Protein AF-A0AB74M7M5-F1 (afdb_monomer)

Solvent-accessible surface area (backbone atoms only — not comparable to full-atom values): 4743 Å² total; per-residue (Å²): 131,85,82,80,78,67,82,55,87,89,88,58,80,71,76,73,87,61,50,71,46,85,43,51,34,81,85,46,66,85,69,49,66,58,43,75,45,77,57,98,87,43,52,25,14,28,70,40,68,53,70,77,57,96,60,25,28,44,38,36,31,40,77,49,75,57,76,81,77,80,73,80,126

Radius of gyration: 14.84 Å; Cα contacts (8 Å, |Δi|>4): 110; chains: 1; bounding box: 38×34×38 Å

Foldseek 3Di:
DPQDFDDDDDPDGDDGDQDKDKAFCVVCVVADAQDWDQDPNFIWGFNDWAPDDPRIIMTGIDGDHDPDPPPPD

Secondary structure (DSSP, 8-state):
--------TTT--------EEEEETTTTTT--TT-EEEETTEEEEEEEEPPPBTTEEEEEEEESPPPP-----

InterPro domains:
  IPR008018 Bacteriophage tail attachment protein FII [PF05354] (9-61)
  IPR053734 Bacteriophage Head-Tail Connecting Superfamily [G3DSA:2.40.10.180] (1-73)

Nearest PDB structures (foldseek):
  8k37-assembly1_M  TM=7.868E-01  e=1.491E-07  Escherichia phage Lambda
  8xpm-assembly1_f4  TM=8.110E-01  e=1.125E-06  Escherichia phage Lambda
  2kx4-assembly1_A  TM=5.364E-01  e=8.590E-08  Lambdavirus lambda
  8gtf-assembly1_M  TM=8.755E-01  e=1.626E-01  Dinoroseobacter phage vB_DshS-R4C
  5u02-assembly1_A  TM=3.870E-01  e=1.772E+00  Staphylococcus aureus

Structure (mmCIF, N/CA/C/O backbone):
data_AF-A0AB74M7M5-F1
#
_entry.id   AF-A0AB74M7M5-F1
#
loop_
_atom_site.group_PDB
_atom_site.id
_atom_site.type_symbol
_atom_site.label_atom_id
_atom_site.label_alt_id
_atom_site.label_comp_id
_atom_site.label_asym_id
_atom_site.label_entity_id
_atom_site.label_seq_id
_atom_site.pdbx_PDB_ins_code
_atom_site.Cartn_x
_atom_site.Cartn_y
_atom_site.Cartn_z
_atom_site.occupancy
_atom_site.B_iso_or_equiv
_atom_site.auth_seq_id
_atom_site.auth_comp_id
_atom_site.auth_asym_id
_atom_site.auth_atom_id
_atom_site.pdbx_PDB_model_num
ATOM 1 N N . ASP A 1 1 ? 1.548 1.008 25.459 1.00 37.12 1 ASP A N 1
ATOM 2 C CA . ASP A 1 1 ? 2.378 1.673 24.449 1.00 37.12 1 ASP A CA 1
ATOM 3 C C . ASP A 1 1 ? 1.611 2.885 23.935 1.00 37.12 1 ASP A C 1
ATOM 5 O O . ASP A 1 1 ? 0.468 2.700 23.525 1.00 37.12 1 ASP A O 1
ATOM 9 N N . PRO A 1 2 ? 2.110 4.118 24.109 1.00 43.91 2 PRO A N 1
ATOM 10 C CA . PRO A 1 2 ? 1.378 5.319 23.747 1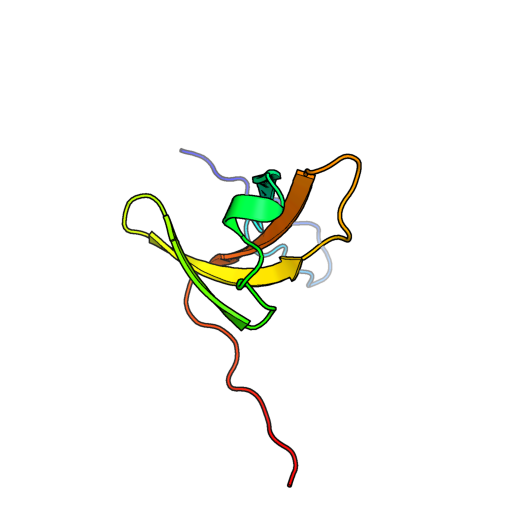.00 43.91 2 PRO A CA 1
ATOM 11 C C . PRO A 1 2 ? 1.656 5.662 22.277 1.00 43.91 2 PRO A C 1
ATOM 13 O O . PRO A 1 2 ? 2.464 6.541 21.984 1.00 43.91 2 PRO A O 1
ATOM 16 N N . GLU A 1 3 ? 0.983 4.992 21.337 1.00 49.72 3 GLU A N 1
ATOM 17 C CA . GLU A 1 3 ? 0.869 5.542 19.982 1.00 49.72 3 GLU A CA 1
ATOM 18 C C . GLU A 1 3 ? 0.016 6.822 20.069 1.00 49.72 3 GLU A C 1
ATOM 20 O O . GLU A 1 3 ? -1.169 6.813 20.400 1.00 49.72 3 GLU A O 1
ATOM 25 N N . SER A 1 4 ? 0.706 7.946 19.895 1.00 46.38 4 SER A N 1
ATOM 26 C CA . SER A 1 4 ? 0.304 9.313 20.218 1.00 46.38 4 SER A CA 1
ATOM 27 C C . SER A 1 4 ? -0.968 9.778 19.496 1.00 46.38 4 SER A C 1
ATOM 29 O O . SER A 1 4 ? -0.954 10.036 18.294 1.00 46.38 4 SER A O 1
ATOM 31 N N . LEU A 1 5 ? -2.059 9.976 20.243 1.00 50.28 5 LEU A N 1
ATOM 32 C CA . LEU A 1 5 ? -3.200 10.785 19.804 1.00 50.28 5 LEU A CA 1
ATOM 33 C C . LEU A 1 5 ? -2.979 12.237 20.243 1.00 50.28 5 LEU A C 1
ATOM 35 O O . LEU A 1 5 ? -3.474 12.682 21.278 1.00 50.28 5 LEU A O 1
ATOM 39 N N . GLY A 1 6 ? -2.211 12.983 19.451 1.00 47.06 6 GLY A N 1
ATOM 40 C CA . GLY A 1 6 ? -2.119 14.434 19.586 1.00 47.06 6 GLY A CA 1
ATOM 41 C C . GLY A 1 6 ? -3.394 15.100 19.063 1.00 47.06 6 GLY A C 1
ATOM 42 O O . GLY A 1 6 ? -3.629 15.129 17.858 1.00 47.06 6 GLY A O 1
ATOM 43 N N . PHE A 1 7 ? -4.220 15.650 19.954 1.00 42.72 7 PHE A N 1
ATOM 44 C CA . PHE A 1 7 ? -5.338 16.520 19.576 1.00 42.72 7 PHE A CA 1
ATOM 45 C C . PHE A 1 7 ? -4.805 17.913 19.206 1.00 42.72 7 PHE A C 1
ATOM 47 O O . PHE A 1 7 ? -4.415 18.684 20.081 1.00 42.72 7 PHE A O 1
ATOM 54 N N . ALA A 1 8 ? -4.820 18.263 17.919 1.00 48.53 8 ALA A N 1
ATOM 55 C CA . ALA A 1 8 ? -4.750 19.655 17.482 1.00 48.53 8 ALA A CA 1
ATOM 56 C C . ALA A 1 8 ? -6.186 20.217 17.438 1.00 48.53 8 ALA A C 1
ATOM 58 O O . ALA A 1 8 ? -7.077 19.610 16.845 1.00 48.53 8 ALA A O 1
ATOM 59 N N . GLY A 1 9 ? -6.448 21.336 18.120 1.00 44.00 9 GLY A N 1
ATOM 60 C CA . GLY A 1 9 ? -7.786 21.943 18.192 1.00 44.00 9 GLY A CA 1
ATOM 61 C C . GLY A 1 9 ? -8.371 22.330 16.822 1.00 44.00 9 GLY A C 1
ATOM 62 O O . GLY A 1 9 ? -7.636 22.534 15.861 1.00 44.00 9 GLY A O 1
ATOM 63 N N . GLY A 1 10 ? -9.705 22.460 16.740 1.00 50.44 10 GLY A N 1
ATOM 64 C CA . GLY A 1 10 ? -10.419 22.931 15.537 1.00 50.44 10 GLY A CA 1
ATOM 65 C C . GLY A 1 10 ? -11.178 21.870 14.725 1.00 50.44 10 GLY A C 1
ATOM 66 O O . GLY A 1 10 ? -11.557 22.139 13.592 1.00 50.44 10 GLY A O 1
ATOM 67 N N . GLY A 1 11 ? -11.421 20.673 15.274 1.00 46.34 11 GLY A N 1
ATOM 68 C CA . GLY A 1 11 ? -12.219 19.634 14.599 1.00 46.34 11 GLY A CA 1
ATOM 69 C C . GLY A 1 11 ? -11.433 18.720 13.650 1.00 46.34 11 GLY A C 1
ATOM 70 O O . GLY A 1 11 ? -12.037 17.953 12.906 1.00 46.34 11 GLY A O 1
ATOM 71 N N . VAL A 1 12 ? -10.099 18.757 13.694 1.00 44.94 12 VAL A N 1
ATOM 72 C CA . VAL A 1 12 ? -9.230 17.844 12.940 1.00 44.94 12 VAL A CA 1
ATOM 73 C C . VAL A 1 12 ? -8.924 16.615 13.794 1.00 44.94 12 VAL A C 1
ATOM 75 O O . VAL A 1 12 ? -8.377 16.725 14.889 1.00 44.94 12 VAL A O 1
ATOM 78 N N . ARG A 1 13 ? -9.283 15.429 13.292 1.00 50.03 13 ARG A N 1
ATOM 79 C CA . ARG A 1 13 ? -8.830 14.146 13.844 1.00 50.03 13 ARG A CA 1
ATOM 80 C C . ARG A 1 13 ? -7.534 13.763 13.140 1.00 50.03 13 ARG A C 1
ATOM 82 O O . ARG A 1 13 ? -7.519 13.673 11.916 1.00 50.03 13 ARG A O 1
ATOM 89 N N . ILE A 1 14 ? -6.467 13.543 13.900 1.00 51.62 14 ILE A N 1
ATOM 90 C CA . ILE A 1 14 ? -5.264 12.892 13.379 1.00 51.62 14 ILE A CA 1
ATOM 91 C C . ILE A 1 14 ? -5.482 11.390 13.557 1.00 51.62 14 ILE A C 1
ATOM 93 O O . ILE A 1 14 ? -5.463 10.885 14.678 1.00 51.62 14 ILE A O 1
ATOM 97 N N . GLU A 1 15 ? -5.799 10.707 12.457 1.00 52.81 15 GLU A N 1
ATOM 98 C CA . GLU A 1 15 ? -5.887 9.247 12.430 1.00 52.81 15 GLU A CA 1
ATOM 99 C C . GLU A 1 15 ? -4.490 8.623 12.421 1.00 52.81 15 GLU A C 1
ATOM 101 O O . GLU A 1 15 ? -3.525 9.234 11.961 1.00 52.81 15 GLU A O 1
ATOM 106 N N . GLY A 1 16 ? -4.418 7.434 13.025 1.00 58.62 16 GLY A N 1
ATOM 107 C CA . GLY A 1 16 ? -3.207 6.757 13.473 1.00 58.62 16 GLY A CA 1
ATOM 108 C C . GLY A 1 16 ? -2.093 6.646 12.437 1.00 58.62 16 GLY A C 1
ATOM 109 O O . GLY A 1 16 ? -2.309 6.750 11.236 1.00 58.62 16 GLY A O 1
ATOM 110 N N . SER A 1 17 ? -0.887 6.413 12.949 1.00 65.69 17 SER A N 1
ATOM 111 C CA . SER A 1 17 ? 0.342 6.144 12.205 1.00 65.69 17 SER A CA 1
ATOM 112 C C . SER A 1 17 ? 0.076 5.292 10.954 1.00 65.69 17 SER A C 1
ATOM 114 O O . SER A 1 17 ? -0.031 4.075 11.057 1.00 65.69 17 SER A O 1
ATOM 116 N N . SER A 1 18 ? -0.043 5.909 9.768 1.00 77.62 18 SER A N 1
ATOM 117 C CA . SER A 1 18 ? -0.021 5.188 8.487 1.00 77.62 18 SER A CA 1
ATOM 118 C C . SER A 1 18 ? 1.390 4.626 8.324 1.00 77.62 18 SER A C 1
ATOM 120 O O . SER A 1 18 ? 2.317 5.401 8.054 1.00 77.62 18 SER A O 1
ATOM 122 N N . PRO A 1 19 ? 1.615 3.320 8.558 1.00 88.25 19 PRO A N 1
ATOM 123 C CA . PRO A 1 19 ? 2.965 2.798 8.552 1.00 88.25 19 PRO A CA 1
ATOM 124 C C . PRO A 1 19 ? 3.507 2.793 7.126 1.00 88.25 19 PRO A C 1
ATOM 126 O O . PRO A 1 19 ? 2.759 2.699 6.15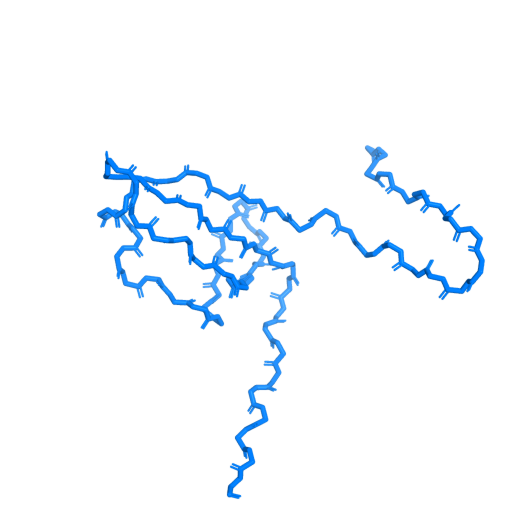0 1.00 88.25 19 PRO A O 1
ATOM 129 N N . SER A 1 20 ? 4.829 2.871 7.008 1.00 91.31 20 SER A N 1
ATOM 130 C CA . SER A 1 20 ? 5.504 2.694 5.728 1.00 91.31 20 SER A CA 1
ATOM 131 C C . SER A 1 20 ? 6.536 1.578 5.802 1.00 91.31 20 SER A C 1
ATOM 133 O O . SER A 1 20 ? 7.136 1.345 6.851 1.00 91.31 20 SER A O 1
ATOM 135 N N . LEU A 1 21 ? 6.722 0.875 4.687 1.00 91.31 21 LEU A N 1
ATOM 136 C CA . LEU A 1 21 ? 7.746 -0.152 4.525 1.00 91.31 21 LEU A CA 1
ATOM 137 C C . LEU A 1 21 ? 8.729 0.286 3.448 1.00 91.31 21 LEU A C 1
ATOM 139 O O . LEU A 1 21 ? 8.307 0.608 2.341 1.00 91.31 21 LEU A O 1
ATOM 143 N N . PHE A 1 22 ? 10.023 0.241 3.753 1.00 93.31 22 PHE A N 1
ATOM 144 C CA . PHE A 1 22 ? 11.084 0.348 2.757 1.00 93.31 22 PHE A CA 1
ATOM 145 C C . PHE A 1 22 ? 11.544 -1.058 2.381 1.00 93.31 22 PHE A C 1
ATOM 147 O O . PHE A 1 22 ? 11.994 -1.821 3.237 1.00 93.31 22 PHE A O 1
ATOM 154 N N . VAL A 1 23 ? 11.368 -1.425 1.118 1.00 92.75 23 VAL A N 1
ATOM 155 C CA . VAL A 1 23 ? 11.546 -2.800 0.639 1.00 92.75 23 VAL A CA 1
ATOM 156 C C . VAL A 1 23 ? 12.236 -2.806 -0.714 1.00 92.75 23 VAL A C 1
ATOM 158 O O . VAL A 1 23 ? 12.152 -1.837 -1.466 1.00 92.75 23 VAL A O 1
ATOM 161 N N . ARG A 1 24 ? 12.889 -3.920 -1.051 1.00 96.31 24 ARG A N 1
ATOM 162 C CA . ARG A 1 24 ? 13.425 -4.120 -2.398 1.00 96.31 24 ARG A CA 1
ATOM 163 C C . ARG A 1 24 ? 12.277 -4.196 -3.403 1.00 96.31 24 ARG A C 1
ATOM 165 O O . ARG A 1 24 ? 11.279 -4.868 -3.163 1.00 96.31 24 ARG A O 1
ATOM 172 N N . THR A 1 25 ? 12.405 -3.530 -4.540 1.00 94.81 25 THR A N 1
ATOM 173 C CA . THR A 1 25 ? 11.304 -3.435 -5.508 1.00 94.81 25 THR A CA 1
ATOM 174 C C . THR A 1 25 ? 10.990 -4.775 -6.172 1.00 94.81 25 THR A C 1
ATOM 176 O O . THR A 1 25 ? 9.837 -5.048 -6.512 1.00 94.81 25 THR A O 1
ATOM 179 N N . ASP A 1 26 ? 11.983 -5.655 -6.314 1.00 94.94 26 ASP A N 1
ATOM 180 C CA . ASP A 1 26 ? 11.799 -6.993 -6.880 1.00 94.94 26 ASP A CA 1
ATOM 181 C C . ASP A 1 26 ? 10.907 -7.894 -6.010 1.00 94.94 26 ASP A C 1
ATOM 183 O O . ASP A 1 26 ? 10.132 -8.680 -6.558 1.00 94.94 26 ASP A O 1
ATOM 187 N N . THR A 1 27 ? 10.934 -7.735 -4.683 1.00 92.31 27 THR A N 1
ATOM 188 C CA . THR A 1 27 ? 10.113 -8.536 -3.759 1.00 92.31 27 THR A CA 1
ATOM 189 C C . THR A 1 27 ? 8.641 -8.133 -3.766 1.00 92.31 27 THR A C 1
ATOM 191 O O . THR A 1 27 ? 7.779 -8.963 -3.485 1.00 92.31 27 THR A O 1
ATOM 194 N N . VAL A 1 28 ? 8.333 -6.885 -4.129 1.00 92.19 28 VAL A N 1
ATOM 195 C CA . VAL A 1 28 ? 6.967 -6.334 -4.126 1.00 92.19 28 VAL A CA 1
ATOM 196 C C . VAL A 1 28 ? 6.482 -5.928 -5.516 1.00 92.19 28 VAL A C 1
ATOM 198 O O . VAL A 1 28 ? 5.489 -5.219 -5.657 1.00 92.19 28 VAL A O 1
ATOM 201 N N . ARG A 1 29 ? 7.125 -6.427 -6.577 1.00 92.06 29 ARG A N 1
ATOM 202 C CA . ARG A 1 29 ? 6.823 -6.062 -7.972 1.00 92.06 29 ARG A CA 1
ATOM 203 C C . ARG A 1 29 ? 5.362 -6.290 -8.378 1.00 92.06 29 ARG A C 1
ATOM 205 O O . ARG A 1 29 ? 4.865 -5.611 -9.282 1.00 92.06 29 ARG A O 1
ATOM 212 N N . ALA A 1 30 ? 4.669 -7.235 -7.743 1.00 93.00 30 ALA A N 1
ATOM 213 C CA . ALA A 1 30 ? 3.254 -7.521 -7.988 1.00 93.00 30 ALA A CA 1
ATOM 214 C C . ALA A 1 30 ? 2.290 -6.675 -7.137 1.00 93.00 30 ALA A C 1
ATOM 216 O O . ALA A 1 30 ? 1.124 -6.573 -7.500 1.00 93.00 30 ALA A O 1
ATOM 217 N N . VAL A 1 31 ? 2.771 -6.042 -6.063 1.00 94.06 31 VAL A N 1
ATOM 218 C CA . VAL A 1 31 ? 1.949 -5.292 -5.104 1.00 94.06 31 VAL A CA 1
ATOM 219 C C . VAL A 1 31 ? 1.427 -3.999 -5.730 1.00 94.06 31 VAL A C 1
ATOM 221 O O . VAL A 1 31 ? 2.161 -3.264 -6.400 1.00 94.06 31 VAL A O 1
ATOM 224 N N . ARG A 1 32 ? 0.145 -3.707 -5.528 1.00 94.81 32 ARG A N 1
ATOM 225 C CA . ARG A 1 32 ? -0.559 -2.531 -6.047 1.00 94.81 32 ARG A CA 1
ATOM 226 C C . ARG A 1 32 ? -1.337 -1.830 -4.942 1.00 94.81 32 ARG A C 1
ATOM 228 O O . ARG A 1 32 ? -1.631 -2.387 -3.891 1.00 94.81 32 ARG A O 1
ATOM 235 N N . ARG A 1 33 ? -1.707 -0.577 -5.212 1.00 94.12 33 ARG A N 1
ATOM 236 C CA . ARG A 1 33 ? -2.646 0.166 -4.369 1.00 94.12 33 ARG A CA 1
ATOM 237 C C . ARG A 1 33 ? -3.958 -0.612 -4.225 1.00 94.12 33 ARG A C 1
ATOM 239 O O . ARG A 1 33 ? -4.539 -1.018 -5.227 1.00 94.12 33 ARG A O 1
ATOM 246 N N . GLY A 1 34 ? -4.435 -0.740 -2.993 1.00 93.25 34 GLY A N 1
ATOM 247 C CA . GLY A 1 34 ? -5.631 -1.491 -2.623 1.00 93.25 34 GLY A CA 1
ATOM 248 C C . GLY A 1 34 ? -5.362 -2.949 -2.252 1.00 93.25 34 GLY A C 1
ATOM 249 O O . GLY A 1 34 ? -6.235 -3.567 -1.644 1.00 93.25 34 GLY A O 1
ATOM 250 N N . ASP A 1 35 ? -4.175 -3.486 -2.550 1.00 94.19 35 ASP A N 1
ATOM 251 C CA . ASP A 1 35 ? -3.816 -4.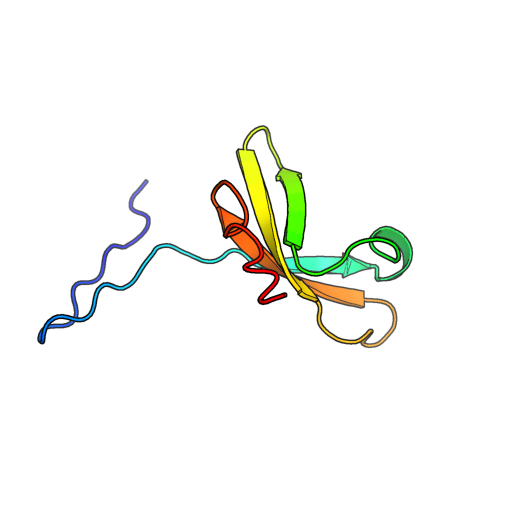836 -2.119 1.00 94.19 35 ASP A CA 1
ATOM 252 C C . ASP A 1 35 ? -3.754 -4.906 -0.597 1.00 94.19 35 ASP A C 1
ATOM 254 O O . ASP A 1 35 ? -3.351 -3.957 0.078 1.00 94.19 35 ASP A O 1
ATOM 258 N N . THR A 1 36 ? -4.153 -6.055 -0.062 1.00 94.31 36 THR A N 1
ATOM 259 C CA . THR A 1 36 ? -4.130 -6.336 1.372 1.00 94.31 36 THR A CA 1
ATOM 260 C C . THR A 1 36 ? -2.879 -7.139 1.716 1.00 94.31 36 THR A C 1
ATOM 262 O O . THR A 1 36 ? -2.564 -8.119 1.043 1.00 94.31 36 THR A O 1
ATOM 265 N N . LEU A 1 37 ? -2.175 -6.732 2.769 1.00 91.50 37 LEU A N 1
ATOM 266 C CA . LEU A 1 37 ? -0.972 -7.372 3.288 1.00 91.50 37 LEU A CA 1
ATOM 267 C C . LEU A 1 37 ? -1.218 -7.830 4.726 1.00 91.50 37 LEU A C 1
ATOM 269 O O . LEU A 1 37 ? -1.826 -7.111 5.518 1.00 91.50 37 LEU A O 1
ATOM 273 N N . THR A 1 38 ? -0.698 -9.002 5.079 1.00 92.00 38 THR A N 1
ATOM 274 C CA . THR A 1 38 ? -0.640 -9.458 6.471 1.00 92.00 38 THR A CA 1
ATOM 275 C C . THR A 1 38 ? 0.788 -9.315 6.977 1.00 92.00 38 THR A C 1
ATOM 277 O O . THR A 1 38 ? 1.700 -9.939 6.439 1.00 92.00 38 THR A O 1
ATOM 280 N N . ILE A 1 39 ? 0.989 -8.491 8.004 1.00 87.12 39 ILE A N 1
ATOM 281 C CA . ILE A 1 39 ? 2.302 -8.196 8.590 1.00 87.12 39 ILE A CA 1
ATOM 282 C C . ILE A 1 39 ? 2.193 -8.465 10.086 1.00 87.12 39 ILE A C 1
ATOM 284 O O . ILE A 1 39 ? 1.370 -7.859 10.762 1.00 87.12 39 ILE A O 1
ATOM 288 N N . ASN A 1 40 ? 2.995 -9.400 10.602 1.00 88.88 40 ASN A N 1
ATOM 289 C CA . ASN A 1 40 ? 2.976 -9.806 12.015 1.00 88.88 40 ASN A CA 1
ATOM 290 C C . ASN A 1 40 ? 1.575 -10.186 12.549 1.00 88.88 40 ASN A C 1
ATOM 292 O O . ASN A 1 40 ? 1.275 -9.978 13.719 1.00 88.88 40 ASN A O 1
ATOM 296 N N . GLY A 1 41 ? 0.710 -10.744 11.694 1.00 88.06 41 GLY A N 1
ATOM 297 C CA . GLY A 1 41 ? -0.661 -11.132 12.055 1.00 88.06 41 GLY A CA 1
ATOM 298 C C . GLY A 1 41 ? -1.693 -10.001 11.983 1.00 88.06 41 GLY A C 1
ATOM 299 O O . GLY A 1 41 ? -2.886 -10.269 12.105 1.00 88.06 41 GLY A O 1
ATOM 300 N N . GLU A 1 42 ? -1.269 -8.766 11.718 1.00 90.12 42 GLU A N 1
ATOM 301 C CA . GLU A 1 42 ? -2.160 -7.634 11.470 1.00 90.12 42 GLU A CA 1
ATOM 302 C C . GLU A 1 42 ? -2.409 -7.436 9.973 1.00 90.12 42 GLU A C 1
ATOM 304 O O . GLU A 1 42 ? -1.553 -7.715 9.129 1.00 90.12 42 GLU A O 1
ATOM 309 N N . ILE A 1 43 ? -3.608 -6.955 9.642 1.00 90.38 43 ILE A N 1
ATOM 310 C CA . ILE A 1 43 ? -4.032 -6.700 8.265 1.00 90.38 43 ILE A CA 1
ATOM 311 C C . ILE A 1 43 ? -3.851 -5.218 7.948 1.00 90.38 43 ILE A C 1
ATOM 313 O O . ILE A 1 43 ? -4.363 -4.345 8.653 1.00 90.38 43 ILE A O 1
ATOM 317 N N . PHE A 1 44 ? -3.171 -4.960 6.839 1.00 92.50 44 PHE A N 1
ATOM 318 C CA . PHE A 1 44 ? -2.978 -3.642 6.258 1.00 92.50 44 PHE A CA 1
ATOM 319 C C . PHE A 1 44 ? -3.409 -3.651 4.800 1.00 92.50 44 PHE A C 1
ATOM 321 O O . PHE A 1 44 ? -3.445 -4.701 4.162 1.00 92.50 44 PHE A O 1
ATOM 328 N N . TRP A 1 45 ? -3.653 -2.480 4.234 1.00 94.00 45 TRP A N 1
ATOM 329 C CA . TRP A 1 45 ? -3.806 -2.321 2.796 1.00 94.00 45 TRP A CA 1
ATOM 330 C C . TRP A 1 45 ? -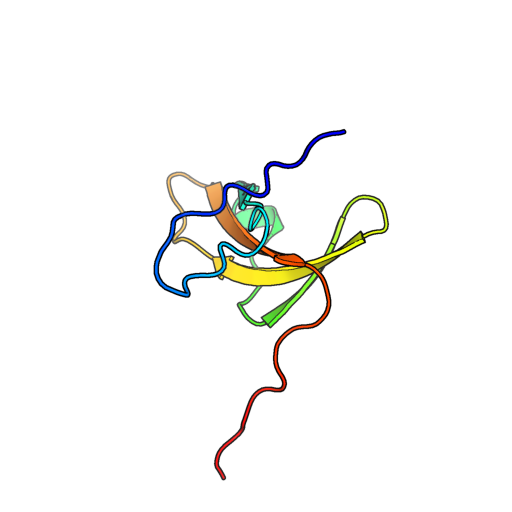2.898 -1.223 2.264 1.00 94.00 45 TRP A C 1
ATOM 332 O O . T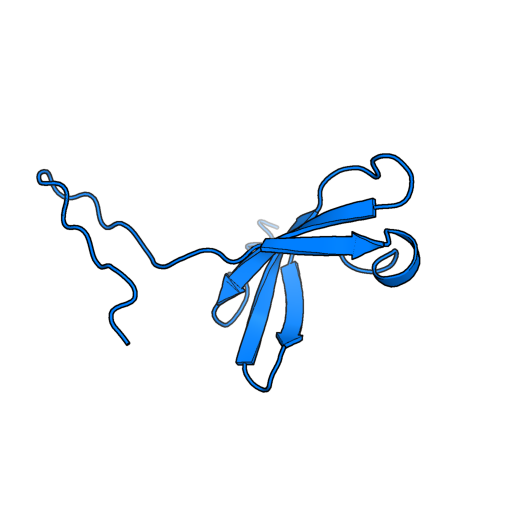RP A 1 45 ? -2.569 -0.264 2.964 1.00 94.00 45 TRP A O 1
ATOM 342 N N . VAL A 1 46 ? -2.468 -1.387 1.018 1.00 94.00 46 VAL A N 1
ATOM 343 C CA . VAL A 1 46 ? -1.517 -0.490 0.364 1.00 94.00 46 VAL A CA 1
ATOM 344 C C . VAL A 1 46 ? -2.240 0.755 -0.127 1.00 94.00 46 VAL A C 1
ATOM 346 O O . VAL A 1 46 ? -3.030 0.689 -1.068 1.00 94.00 46 VAL A O 1
ATOM 349 N N . ASP A 1 47 ? -1.940 1.911 0.451 1.00 93.38 47 ASP A N 1
ATOM 350 C CA . ASP A 1 47 ? -2.436 3.190 -0.059 1.00 93.38 47 ASP A CA 1
ATOM 351 C C . ASP A 1 47 ? -1.599 3.701 -1.230 1.00 93.38 47 ASP A C 1
ATOM 353 O O . ASP A 1 47 ? -2.131 4.224 -2.214 1.00 93.38 47 ASP A O 1
ATOM 357 N N . ARG A 1 48 ? -0.279 3.517 -1.157 1.00 94.75 48 ARG A N 1
ATOM 358 C CA . ARG A 1 48 ? 0.647 4.026 -2.168 1.00 94.75 48 ARG A CA 1
ATOM 359 C C . ARG A 1 48 ? 1.881 3.147 -2.286 1.00 94.75 48 ARG A C 1
ATOM 361 O O . ARG A 1 48 ? 2.373 2.615 -1.298 1.00 94.75 48 ARG A O 1
ATOM 368 N N . VAL A 1 49 ? 2.401 3.072 -3.505 1.00 95.56 49 VAL A N 1
ATOM 369 C CA . VAL A 1 49 ? 3.712 2.507 -3.834 1.00 95.56 49 VAL A CA 1
ATOM 370 C C . VAL A 1 49 ? 4.527 3.626 -4.475 1.00 95.56 49 VAL A C 1
ATOM 372 O O . VAL A 1 49 ? 4.018 4.299 -5.375 1.00 95.56 49 VAL A O 1
ATOM 375 N N . SER A 1 50 ? 5.743 3.884 -3.996 1.00 95.25 50 SER A N 1
ATOM 376 C CA . SER A 1 50 ? 6.641 4.833 -4.665 1.00 95.25 50 SER A CA 1
ATOM 377 C C . SER A 1 50 ? 7.186 4.220 -5.957 1.00 95.25 50 SER A C 1
ATOM 379 O O . SER A 1 50 ? 7.182 2.998 -6.108 1.00 95.25 50 SER A O 1
ATOM 381 N N . PRO A 1 51 ? 7.720 5.035 -6.878 1.00 96.19 51 PRO A N 1
ATOM 382 C CA . PRO A 1 51 ? 8.618 4.526 -7.907 1.00 96.19 51 PRO A CA 1
ATOM 383 C C . PRO A 1 51 ? 9.792 3.742 -7.300 1.00 96.19 51 PRO A C 1
ATOM 385 O O . PRO A 1 51 ? 10.126 3.927 -6.125 1.00 96.19 51 PRO A O 1
ATOM 388 N N . ASP A 1 52 ? 10.399 2.885 -8.121 1.00 95.75 52 ASP A N 1
ATOM 389 C CA . ASP A 1 52 ? 11.704 2.287 -7.836 1.00 95.75 52 ASP A CA 1
ATOM 390 C C . ASP A 1 5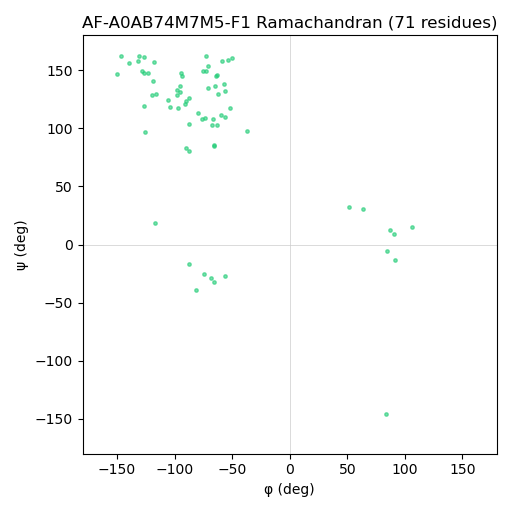2 ? 12.760 3.398 -7.743 1.00 95.75 52 ASP A C 1
ATOM 392 O O . ASP A 1 52 ? 12.841 4.256 -8.626 1.00 95.75 52 ASP A O 1
ATOM 396 N N . ASP A 1 53 ? 13.532 3.377 -6.665 1.00 93.69 53 ASP A N 1
ATOM 397 C CA . ASP A 1 53 ? 14.691 4.224 -6.429 1.00 93.69 53 ASP A CA 1
ATOM 398 C C . ASP A 1 53 ? 15.891 3.326 -6.103 1.00 93.69 53 ASP A C 1
ATOM 4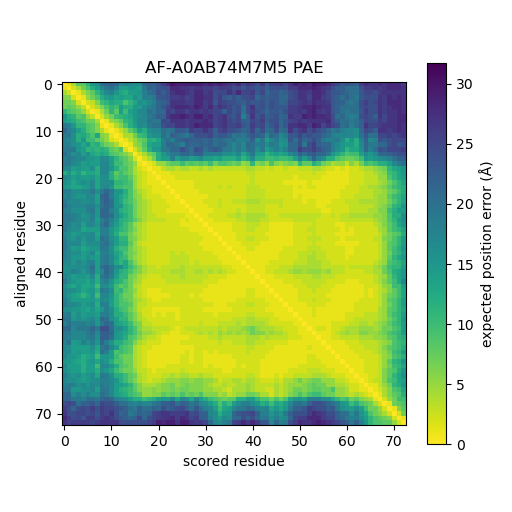00 O O . ASP A 1 53 ? 16.043 2.814 -4.990 1.00 93.69 53 ASP A O 1
ATOM 404 N N . GLY A 1 54 ? 16.711 3.051 -7.119 1.00 95.44 54 GLY A N 1
ATOM 405 C CA . GLY A 1 54 ? 17.916 2.232 -6.970 1.00 95.44 54 GLY A CA 1
ATOM 406 C C . GLY A 1 54 ? 17.648 0.777 -6.562 1.00 95.44 54 GLY A C 1
ATOM 407 O O . GLY A 1 54 ? 18.477 0.170 -5.882 1.00 95.44 54 GLY A O 1
ATOM 408 N N . GLY A 1 55 ? 16.507 0.203 -6.957 1.00 94.94 55 GLY A N 1
ATOM 409 C CA . GLY A 1 55 ? 16.102 -1.171 -6.649 1.00 94.94 55 GLY A CA 1
ATOM 410 C C . GLY A 1 55 ? 15.294 -1.324 -5.358 1.00 94.94 55 GLY A C 1
ATOM 411 O O . GLY A 1 55 ? 15.069 -2.454 -4.910 1.00 94.94 55 GLY A O 1
ATOM 412 N N . SER A 1 56 ? 14.879 -0.217 -4.739 1.00 94.19 56 SER A N 1
ATOM 413 C CA . SER A 1 56 ? 14.015 -0.206 -3.553 1.00 94.19 56 SER A CA 1
ATOM 414 C C . SER A 1 56 ? 12.851 0.771 -3.712 1.00 94.19 56 SER A C 1
ATOM 416 O O . SER A 1 56 ? 12.905 1.702 -4.507 1.00 94.19 56 SER A O 1
ATOM 418 N N . CYS A 1 57 ? 11.775 0.570 -2.956 1.00 94.56 57 CYS A N 1
ATOM 419 C CA . CYS A 1 57 ? 10.621 1.465 -2.943 1.00 94.56 57 CYS A CA 1
ATOM 420 C C . CYS A 1 57 ? 9.969 1.526 -1.558 1.00 94.56 57 CYS A C 1
ATOM 422 O O . CYS A 1 57 ? 10.149 0.638 -0.719 1.00 94.56 57 CYS A O 1
ATOM 424 N N . TYR A 1 58 ? 9.159 2.560 -1.350 1.00 95.38 58 TYR A N 1
ATOM 425 C CA . TYR A 1 58 ? 8.293 2.704 -0.189 1.00 95.38 58 TYR A CA 1
ATOM 426 C C . TYR A 1 58 ? 6.879 2.199 -0.484 1.00 95.38 58 TYR A C 1
ATOM 428 O O . TYR A 1 58 ? 6.284 2.533 -1.513 1.00 95.38 58 TYR A O 1
ATOM 436 N N . LEU A 1 59 ? 6.316 1.449 0.460 1.00 94.88 59 LEU A N 1
ATOM 437 C CA . LEU A 1 59 ? 4.886 1.157 0.546 1.00 94.88 59 LEU A CA 1
ATOM 438 C C . LEU A 1 59 ? 4.293 1.976 1.688 1.00 94.88 59 LEU A C 1
ATOM 440 O O . LEU A 1 59 ? 4.752 1.837 2.817 1.00 94.88 59 LEU A O 1
ATOM 444 N N . TRP A 1 60 ? 3.271 2.786 1.421 1.00 94.75 60 TRP A N 1
ATOM 445 C CA . TRP A 1 60 ? 2.452 3.398 2.469 1.00 94.75 60 TRP A CA 1
ATOM 446 C C . TRP A 1 60 ? 1.228 2.538 2.697 1.00 94.75 60 TRP A C 1
ATOM 448 O O . TRP A 1 60 ? 0.544 2.148 1.746 1.00 94.75 60 TRP A O 1
ATOM 458 N N . LEU A 1 61 ? 0.969 2.251 3.962 1.00 92.25 61 LEU A N 1
ATOM 459 C CA . LEU A 1 61 ? -0.062 1.335 4.393 1.00 92.25 61 LEU A CA 1
ATOM 460 C C . LEU A 1 61 ? -1.101 2.067 5.232 1.00 92.25 61 LEU A C 1
ATOM 462 O O . LEU A 1 61 ? -0.823 3.076 5.875 1.00 92.25 61 LEU A O 1
ATOM 466 N N . ASN A 1 62 ? -2.289 1.491 5.276 1.00 92.44 62 ASN A N 1
ATOM 467 C CA . ASN A 1 62 ? -3.321 1.820 6.244 1.00 92.44 62 ASN A CA 1
ATOM 468 C C . ASN A 1 62 ? -3.770 0.527 6.926 1.00 92.44 62 ASN A C 1
ATOM 470 O O . ASN A 1 62 ? -3.740 -0.544 6.319 1.00 92.44 62 ASN A O 1
ATOM 474 N N . ARG A 1 63 ? -4.158 0.610 8.200 1.00 89.81 63 ARG A N 1
ATOM 475 C CA . ARG A 1 63 ? -4.643 -0.552 8.961 1.00 89.81 63 ARG A CA 1
ATOM 476 C C . ARG A 1 63 ? -6.040 -0.966 8.490 1.00 89.81 63 ARG A C 1
ATOM 478 O O . ARG A 1 63 ? -6.849 -0.125 8.100 1.00 89.81 63 ARG A O 1
ATOM 485 N N . GLY A 1 64 ? -6.339 -2.260 8.579 1.00 87.38 64 GLY A N 1
ATOM 486 C CA . GLY A 1 64 ? -7.665 -2.811 8.304 1.00 87.38 64 GLY A CA 1
ATOM 487 C C . GLY A 1 64 ? -7.925 -3.079 6.822 1.00 87.38 64 GLY A C 1
ATOM 488 O O . GLY A 1 64 ? -7.033 -3.497 6.086 1.00 87.38 64 GLY A O 1
ATOM 489 N N . GLN A 1 65 ? -9.174 -2.889 6.393 1.00 85.00 65 GLN A N 1
ATOM 490 C CA . GLN A 1 65 ? -9.612 -3.197 5.030 1.00 85.00 65 GLN A CA 1
ATOM 491 C C . GLN A 1 65 ? -9.523 -1.973 4.107 1.00 85.00 65 GLN A C 1
ATOM 493 O O . GLN A 1 65 ? -9.801 -0.856 4.555 1.00 85.00 65 GLN A O 1
ATOM 498 N N . PRO A 1 66 ? -9.186 -2.163 2.817 1.00 85.12 66 PRO A N 1
ATOM 499 C CA . PRO A 1 66 ? -9.214 -1.074 1.855 1.00 85.12 66 PRO A CA 1
ATOM 500 C C . PRO A 1 66 ? -10.645 -0.543 1.699 1.00 85.12 66 PRO A C 1
ATOM 502 O O . PRO A 1 66 ? -11.602 -1.323 1.760 1.00 85.12 66 PRO A O 1
ATOM 505 N N . PRO A 1 67 ? -10.823 0.769 1.470 1.00 83.25 67 PRO A N 1
ATOM 506 C CA . PRO A 1 67 ? -12.140 1.318 1.191 1.00 83.25 67 PRO A CA 1
ATOM 507 C C . PRO A 1 67 ? -12.740 0.605 -0.022 1.00 83.25 67 PRO A C 1
ATOM 509 O O . PRO A 1 67 ? -12.045 0.361 -1.013 1.00 83.25 67 PRO A O 1
ATOM 512 N N . ALA A 1 68 ? -14.035 0.278 0.053 1.00 76.88 68 ALA A N 1
ATOM 513 C CA . ALA A 1 68 ? -14.749 -0.316 -1.067 1.00 76.88 68 ALA A CA 1
ATOM 514 C C . ALA A 1 68 ? -14.518 0.558 -2.302 1.00 76.88 68 ALA A C 1
ATOM 516 O O . ALA A 1 68 ? -14.853 1.746 -2.308 1.00 76.88 68 ALA A O 1
ATOM 517 N N . VAL A 1 69 ? -13.890 -0.014 -3.331 1.00 63.84 69 VAL A N 1
ATOM 518 C CA . VAL A 1 69 ? -13.615 0.710 -4.567 1.00 63.84 69 VAL A CA 1
ATOM 519 C C . VAL A 1 69 ? -14.969 1.070 -5.159 1.00 63.84 69 VAL A C 1
ATOM 521 O O . VAL A 1 69 ? -15.655 0.216 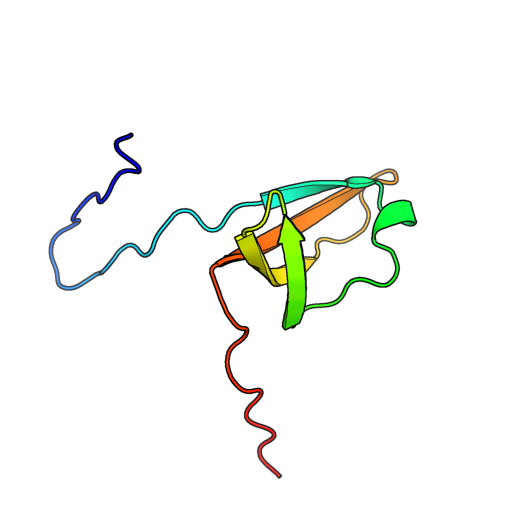-5.721 1.00 63.84 69 VAL A O 1
ATOM 524 N N . ASN A 1 70 ? -15.378 2.329 -5.003 1.00 50.00 70 ASN A N 1
ATOM 525 C CA . ASN A 1 70 ? -16.557 2.872 -5.656 1.00 50.00 70 ASN A CA 1
ATOM 526 C C . ASN A 1 70 ? -16.261 2.879 -7.161 1.00 50.00 70 ASN A C 1
ATOM 528 O O . ASN A 1 70 ? -15.799 3.872 -7.723 1.00 50.00 70 ASN A O 1
ATOM 532 N N . ARG A 1 71 ? -16.490 1.742 -7.827 1.00 51.69 71 ARG A N 1
ATOM 533 C CA . ARG A 1 71 ? -16.652 1.686 -9.277 1.00 51.69 71 ARG A CA 1
ATOM 534 C C . ARG A 1 71 ? -17.935 2.454 -9.574 1.00 51.69 71 ARG A C 1
ATOM 536 O O . ARG A 1 71 ? -19.010 1.864 -9.624 1.00 51.69 71 ARG A O 1
ATOM 543 N N . ARG A 1 72 ? -17.836 3.780 -9.714 1.00 49.97 72 ARG A N 1
ATOM 544 C CA . ARG A 1 72 ? -18.857 4.538 -10.440 1.00 49.97 72 ARG A CA 1
ATOM 545 C C . ARG A 1 72 ? -18.925 3.893 -11.828 1.00 49.97 72 ARG A C 1
ATOM 547 O O . ARG A 1 72 ? -17.925 3.902 -12.542 1.00 49.97 72 ARG A O 1
ATOM 554 N N . ARG A 1 73 ? -20.038 3.196 -12.079 1.00 49.69 73 ARG A N 1
ATOM 555 C CA . ARG A 1 73 ? -20.399 2.614 -13.375 1.00 49.69 73 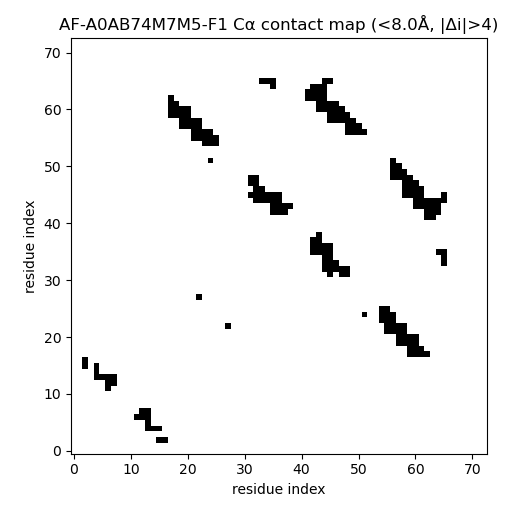ARG A CA 1
ATOM 556 C C . ARG A 1 73 ? -20.555 3.711 -14.415 1.00 49.69 73 ARG A C 1
ATOM 558 O O . ARG A 1 73 ? -21.016 4.805 -14.021 1.00 49.69 73 ARG A O 1
#

Mean predicted aligned error: 9.79 Å

Sequence (73 aa):
DPESLGFAGGGVRIEGSSPSLFVRTDTVRAVRRGDTLTINGEIFWVDRVSPDDGGSCYLWLNRGQPPAVNRRR

Organism: Escherichia coli (NCBI:txid562)

pLDDT: mean 79.17, std 19.92, range [37.12, 96.31]